Protein AF-A0AA47P4N6-F1 (afdb_monomer)

Structure (mmCIF, N/CA/C/O backbone):
data_AF-A0AA47P4N6-F1
#
_entry.id   AF-A0AA47P4N6-F1
#
loop_
_atom_site.group_PDB
_atom_site.id
_atom_site.type_symbol
_atom_site.label_atom_id
_atom_site.label_alt_id
_atom_site.label_comp_id
_atom_site.label_asym_id
_atom_site.label_entity_id
_atom_site.label_seq_id
_atom_site.pdbx_PDB_ins_code
_atom_site.Cartn_x
_atom_site.Cartn_y
_atom_site.Cartn_z
_atom_site.occupancy
_atom_site.B_iso_or_equiv
_atom_site.auth_seq_id
_atom_site.auth_comp_id
_atom_site.auth_asym_id
_atom_site.auth_atom_id
_atom_site.pdbx_PDB_model_num
ATOM 1 N N . MET A 1 1 ? -19.168 0.560 16.332 1.00 71.12 1 MET A N 1
ATOM 2 C CA . MET A 1 1 ? -19.822 -0.651 16.889 1.00 71.12 1 MET A CA 1
ATOM 3 C C . MET A 1 1 ? -20.553 -0.246 18.164 1.00 71.12 1 MET A C 1
ATOM 5 O O . MET A 1 1 ? -20.000 0.555 18.903 1.00 71.12 1 MET A O 1
ATOM 9 N N . LYS A 1 2 ? -21.772 -0.733 18.432 1.00 91.25 2 LYS A N 1
ATOM 10 C CA . LYS A 1 2 ? -22.467 -0.420 19.698 1.00 91.25 2 LYS A CA 1
ATOM 11 C C . LYS A 1 2 ? -21.769 -1.128 20.880 1.00 91.25 2 LYS A C 1
ATOM 13 O O . LYS A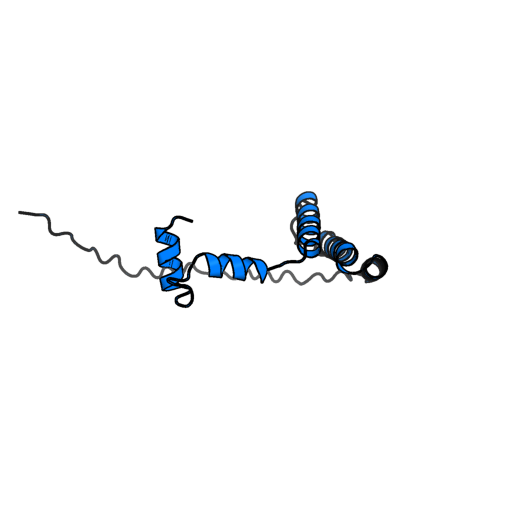 1 2 ? -21.322 -2.261 20.684 1.00 91.25 2 LYS A O 1
ATOM 18 N N . PRO A 1 3 ? -21.705 -0.539 22.091 1.00 86.06 3 PRO A N 1
ATOM 19 C CA . PRO A 1 3 ? -20.965 -1.108 23.229 1.00 86.06 3 PRO A CA 1
ATOM 20 C C . PRO A 1 3 ? -21.446 -2.513 23.623 1.00 86.06 3 PRO A C 1
ATOM 22 O O . PRO A 1 3 ? -20.632 -3.409 23.843 1.00 86.06 3 PRO A O 1
ATOM 25 N N . ALA A 1 4 ? -22.759 -2.758 23.587 1.00 89.81 4 ALA A N 1
ATOM 26 C CA . ALA A 1 4 ? -23.333 -4.084 23.833 1.00 89.81 4 ALA A CA 1
ATOM 27 C C . ALA A 1 4 ? -22.870 -5.139 22.806 1.00 89.81 4 ALA A C 1
ATOM 29 O O . ALA A 1 4 ? -22.618 -6.295 23.148 1.00 89.81 4 ALA A O 1
ATOM 30 N N . HIS A 1 5 ? -22.712 -4.743 21.538 1.00 92.44 5 HIS A N 1
ATOM 31 C CA . HIS A 1 5 ? -22.246 -5.645 20.482 1.00 92.44 5 HIS A CA 1
ATOM 32 C C . HIS A 1 5 ? -20.755 -5.957 20.636 1.00 92.44 5 HIS A C 1
ATOM 34 O O . HIS A 1 5 ? -20.356 -7.100 20.418 1.00 92.44 5 HIS A O 1
ATOM 40 N N . LEU A 1 6 ? -19.951 -4.970 21.047 1.00 89.31 6 LEU A N 1
ATOM 41 C CA . LEU A 1 6 ? -18.527 -5.162 21.316 1.00 89.31 6 LEU A CA 1
ATOM 42 C C . LEU A 1 6 ? -18.317 -6.137 22.478 1.00 89.31 6 LEU A C 1
ATOM 44 O O . LEU A 1 6 ? -17.586 -7.110 22.324 1.00 89.31 6 LEU A O 1
ATOM 48 N N . GLN A 1 7 ? -19.018 -5.949 23.600 1.00 89.75 7 GLN A N 1
ATOM 49 C CA . GLN A 1 7 ? -18.923 -6.872 24.735 1.00 89.75 7 GLN A CA 1
ATOM 50 C C . GLN A 1 7 ? -19.304 -8.306 24.353 1.00 89.75 7 GLN A C 1
ATOM 52 O O . GLN A 1 7 ? -18.591 -9.248 24.703 1.00 89.75 7 GLN A O 1
ATOM 57 N N . ARG A 1 8 ? -20.398 -8.492 23.600 1.00 94.19 8 ARG A N 1
ATOM 58 C CA . ARG A 1 8 ? -20.796 -9.821 23.114 1.00 94.19 8 ARG A CA 1
ATOM 59 C C . ARG A 1 8 ? -19.740 -10.426 22.189 1.00 94.19 8 ARG A C 1
ATOM 61 O O . ARG A 1 8 ? -19.449 -11.617 22.288 1.00 94.19 8 ARG A O 1
ATOM 68 N N . HIS A 1 9 ? -19.176 -9.628 21.287 1.00 93.12 9 HIS A N 1
ATOM 69 C CA . HIS A 1 9 ? -18.144 -10.076 20.358 1.00 93.12 9 HIS A CA 1
ATOM 70 C C . HIS A 1 9 ? -16.876 -10.520 21.093 1.00 93.12 9 HIS A C 1
ATOM 72 O O . HIS A 1 9 ? -16.396 -11.620 20.838 1.00 93.12 9 HIS A O 1
ATOM 78 N N . LEU A 1 10 ? -16.398 -9.735 22.063 1.00 92.31 10 LEU A N 1
ATOM 79 C CA . LEU A 1 10 ? -15.262 -10.125 22.899 1.00 92.31 10 LEU A CA 1
ATOM 80 C C . LEU A 1 10 ? -15.561 -11.438 23.632 1.00 92.31 10 LEU A C 1
ATOM 82 O O . LEU A 1 10 ? -14.797 -12.383 23.512 1.00 92.31 10 LEU A O 1
ATOM 86 N N . LYS A 1 11 ? -16.726 -11.573 24.277 1.00 92.12 11 LYS A N 1
ATOM 87 C CA . LYS A 1 11 ? -17.093 -12.813 24.989 1.00 92.12 11 LYS A CA 1
ATOM 88 C C . LYS A 1 11 ? -17.164 -14.053 24.089 1.00 92.12 11 LYS A C 1
ATOM 90 O O . LYS A 1 11 ? -16.813 -15.138 24.531 1.00 92.12 11 LYS A O 1
ATOM 95 N N . THR A 1 12 ? -17.631 -13.909 22.848 1.00 95.44 12 THR A N 1
ATOM 96 C CA . THR A 1 12 ? -17.912 -15.055 21.957 1.00 95.44 12 THR A CA 1
ATOM 97 C C . THR A 1 12 ? -16.789 -15.385 20.980 1.00 95.44 12 THR A C 1
ATOM 99 O O . THR A 1 12 ? -16.652 -16.541 20.588 1.00 95.44 12 THR A O 1
ATOM 102 N N . LYS A 1 13 ? -16.019 -14.389 20.535 1.00 92.81 13 LYS A N 1
ATOM 103 C CA . LYS A 1 13 ? -14.969 -14.544 19.515 1.00 92.81 13 LYS A CA 1
ATOM 104 C C . LYS A 1 13 ? -13.569 -14.353 20.076 1.00 92.81 13 LYS A C 1
ATOM 106 O O . LYS A 1 13 ? -12.638 -14.964 19.564 1.00 92.81 13 LYS A O 1
ATOM 111 N N . HIS A 1 14 ? -13.422 -13.551 21.129 1.00 90.56 14 HIS A N 1
ATOM 112 C CA . HIS A 1 14 ? -12.122 -13.236 21.707 1.00 90.56 14 HIS A CA 1
ATOM 113 C C . HIS A 1 14 ? -12.149 -13.204 23.244 1.00 90.56 14 HIS A C 1
ATOM 115 O O . HIS A 1 14 ? -11.932 -12.143 23.843 1.00 90.56 14 HIS A O 1
ATOM 121 N N . PRO A 1 15 ? -12.408 -14.351 23.902 1.00 90.50 15 PRO A N 1
ATOM 122 C CA . PRO A 1 15 ? -12.551 -14.410 25.359 1.00 90.50 15 PRO A CA 1
ATOM 123 C C . PRO A 1 15 ? -11.301 -13.886 26.083 1.00 90.50 15 PRO A C 1
ATOM 125 O O . PRO A 1 15 ? -11.404 -13.262 27.133 1.00 90.50 15 PRO A O 1
ATOM 128 N N . SER A 1 16 ? -10.127 -14.023 25.460 1.00 88.56 16 SER A N 1
ATOM 129 C CA . SER A 1 16 ? -8.835 -13.526 25.944 1.00 88.56 16 SER A CA 1
ATOM 130 C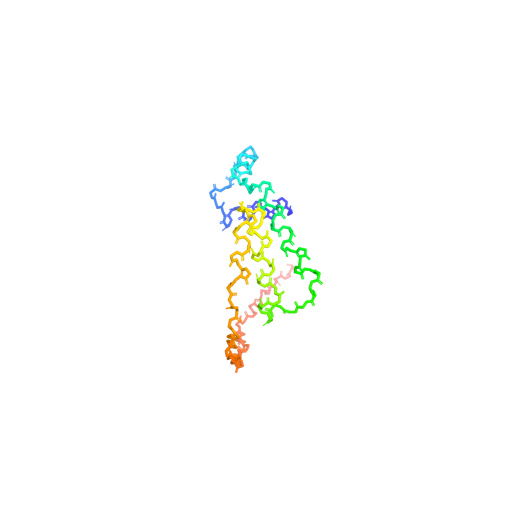 C . SER A 1 16 ? -8.717 -11.998 26.033 1.00 88.56 16 SER A C 1
ATOM 132 O O . SER A 1 16 ? -7.721 -11.512 26.565 1.00 88.56 16 SER A O 1
ATOM 134 N N . TYR A 1 17 ? -9.659 -11.223 25.485 1.00 86.69 17 TYR A N 1
ATOM 135 C CA . TYR A 1 17 ? -9.662 -9.751 25.537 1.00 86.69 17 TYR A CA 1
ATOM 136 C C . TYR A 1 17 ? -10.838 -9.176 26.344 1.00 86.69 17 TYR A C 1
ATOM 138 O O . TYR A 1 17 ? -11.013 -7.959 26.391 1.00 86.69 17 TYR A O 1
ATOM 146 N N . VAL A 1 18 ? -11.648 -10.026 26.982 1.00 88.69 18 VAL A N 1
ATOM 147 C CA . VAL A 1 18 ? -12.766 -9.586 27.826 1.00 88.69 18 VAL A CA 1
ATOM 148 C C . VAL A 1 18 ? -12.224 -8.920 29.092 1.00 88.69 18 VAL A C 1
ATOM 150 O O . VAL A 1 18 ? -11.373 -9.482 29.769 1.00 88.69 18 VAL A O 1
ATOM 153 N N . GLY A 1 19 ? -12.722 -7.722 29.410 1.00 85.44 19 GLY A N 1
ATOM 154 C CA . GLY A 1 19 ? -12.377 -7.013 30.648 1.00 85.44 19 GLY A CA 1
ATOM 155 C C . GLY A 1 19 ? -10.985 -6.376 30.670 1.00 85.44 19 GLY A C 1
ATOM 156 O O . GLY A 1 19 ? -10.545 -5.941 31.725 1.00 85.44 19 GLY A O 1
ATOM 157 N N . LYS A 1 20 ? -10.281 -6.311 29.533 1.00 88.31 20 LYS A N 1
ATOM 158 C CA . LYS A 1 20 ? -9.004 -5.594 29.459 1.00 88.31 20 LYS A CA 1
ATOM 159 C C . LYS A 1 20 ? -9.215 -4.084 29.455 1.00 88.31 20 LYS A C 1
ATOM 161 O O . LYS A 1 20 ? -10.106 -3.583 28.771 1.00 88.31 20 LYS A O 1
ATOM 166 N N . GLU A 1 21 ? -8.335 -3.386 30.165 1.00 89.19 21 GLU A N 1
ATOM 167 C CA . GLU A 1 21 ? -8.305 -1.926 30.221 1.00 89.19 21 GLU A CA 1
ATOM 168 C C . GLU A 1 21 ? -8.105 -1.302 28.827 1.00 89.19 21 GLU A C 1
ATOM 170 O O . GLU A 1 21 ? -7.376 -1.860 27.997 1.00 89.19 21 GLU A O 1
ATOM 175 N N . PRO A 1 22 ? -8.681 -0.117 28.550 1.00 83.62 22 PRO A N 1
ATOM 176 C CA . PRO A 1 22 ? -8.491 0.595 27.283 1.00 83.62 22 PRO A CA 1
ATOM 177 C C . PRO A 1 22 ? -7.009 0.857 26.968 1.00 83.62 22 PRO A C 1
ATOM 179 O O . PRO A 1 22 ? -6.613 0.861 25.801 1.00 83.62 22 PRO A O 1
ATOM 182 N N . GLU A 1 23 ? -6.176 0.997 27.999 1.00 86.06 23 GLU A N 1
ATOM 183 C CA . GLU A 1 23 ? -4.726 1.167 27.889 1.00 86.06 23 GLU A CA 1
ATOM 184 C C . GLU A 1 23 ? -4.041 -0.013 27.172 1.00 86.06 23 GLU A C 1
ATOM 186 O O . GLU A 1 23 ? -3.111 0.185 26.387 1.00 86.06 23 GLU A O 1
ATOM 191 N N . PHE A 1 24 ? -4.542 -1.243 27.365 1.00 87.19 24 PHE A N 1
ATOM 192 C CA . PHE A 1 24 ? -4.055 -2.433 26.660 1.00 87.19 24 PHE A CA 1
ATOM 193 C C . PHE A 1 24 ? -4.254 -2.300 25.149 1.00 87.19 24 PHE A C 1
ATOM 195 O O . PHE A 1 24 ? -3.358 -2.622 24.370 1.00 87.19 24 PHE A O 1
ATOM 202 N N . PHE A 1 25 ? -5.418 -1.800 24.729 1.00 85.25 25 PHE A N 1
ATOM 203 C CA . PHE A 1 25 ? -5.732 -1.623 23.314 1.00 85.25 25 PHE A CA 1
ATOM 204 C C . PHE A 1 25 ? -4.913 -0.491 22.702 1.00 85.25 25 PHE A C 1
ATOM 206 O O . PHE A 1 25 ? -4.380 -0.676 21.613 1.00 85.25 25 PHE A O 1
ATOM 213 N N . LYS A 1 26 ? -4.721 0.630 23.410 1.00 85.31 26 LYS A N 1
ATOM 214 C CA . LYS A 1 26 ? -3.827 1.711 22.956 1.00 85.31 26 LYS A CA 1
ATOM 215 C C . LYS A 1 26 ? -2.397 1.211 22.731 1.00 85.31 26 LYS A C 1
ATOM 217 O O . LYS A 1 26 ? -1.817 1.478 21.684 1.00 85.31 26 LYS A O 1
ATOM 222 N N . ARG A 1 27 ? -1.859 0.419 23.664 1.00 86.56 27 ARG A N 1
ATOM 223 C CA . ARG A 1 27 ? -0.529 -0.198 23.529 1.00 86.56 27 ARG A CA 1
ATOM 224 C C . ARG A 1 27 ? -0.469 -1.201 22.371 1.00 86.56 27 ARG A C 1
ATOM 226 O O . ARG A 1 27 ? 0.505 -1.254 21.631 1.00 86.56 27 ARG A O 1
ATOM 233 N N . LYS A 1 28 ? -1.537 -1.973 22.155 1.00 80.12 28 LYS A N 1
ATOM 234 C CA . LYS A 1 28 ? -1.612 -2.903 21.019 1.00 80.12 28 LYS A CA 1
ATOM 235 C C . LYS A 1 28 ? -1.707 -2.184 19.671 1.00 80.12 28 LYS A C 1
ATOM 237 O O . LYS A 1 28 ? -1.209 -2.692 18.668 1.00 80.12 28 LYS A O 1
ATOM 242 N N . LEU A 1 29 ? -2.323 -1.003 19.643 1.00 74.50 29 LEU A N 1
ATOM 243 C CA . LEU A 1 29 ? -2.347 -0.147 18.460 1.00 74.50 29 LEU A CA 1
ATOM 244 C C . LEU A 1 29 ? -0.944 0.370 18.120 1.00 74.50 29 LEU A C 1
ATOM 246 O O . LEU A 1 29 ? -0.591 0.360 16.946 1.00 74.50 29 LEU A O 1
ATOM 250 N N . SER A 1 30 ? -0.117 0.727 19.111 1.00 66.88 30 SER A N 1
ATOM 251 C CA . SER A 1 30 ? 1.285 1.09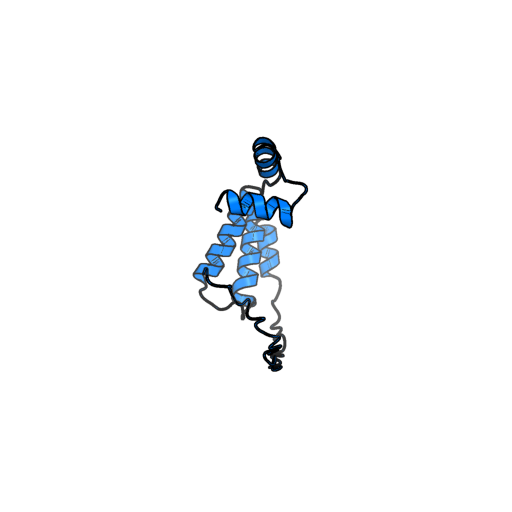8 18.853 1.00 66.88 30 SER A CA 1
ATOM 252 C C . SER A 1 30 ? 2.150 -0.073 18.374 1.00 66.88 30 SER A C 1
ATOM 254 O O . SER A 1 30 ? 3.041 0.132 17.553 1.00 66.88 30 SER A O 1
ATOM 256 N N . ASP A 1 31 ? 1.859 -1.306 18.802 1.00 66.50 31 ASP A N 1
ATOM 257 C CA . ASP A 1 31 ? 2.513 -2.502 18.241 1.00 66.50 31 ASP A CA 1
ATOM 258 C C . ASP A 1 31 ? 2.122 -2.734 16.771 1.00 66.50 31 ASP A C 1
ATOM 260 O O . ASP A 1 31 ? 2.868 -3.333 16.001 1.00 66.50 31 ASP A O 1
ATOM 264 N N . SER A 1 32 ? 0.933 -2.271 16.375 1.00 62.53 32 SER A N 1
ATOM 265 C CA . SER A 1 32 ? 0.377 -2.411 15.025 1.00 62.53 32 SER A CA 1
ATOM 266 C C . SER A 1 32 ? 0.818 -1.253 14.127 1.00 62.53 32 SER A C 1
ATOM 268 O O . SER A 1 32 ? 0.024 -0.692 13.370 1.00 62.53 32 SER A O 1
ATOM 270 N N . THR A 1 33 ? 2.084 -0.856 14.227 1.00 59.97 33 THR A N 1
ATOM 271 C CA . THR A 1 33 ? 2.665 0.193 13.390 1.00 59.97 33 THR A CA 1
ATOM 272 C C . THR A 1 33 ? 2.946 -0.373 12.004 1.00 59.97 33 THR A C 1
ATOM 274 O O . THR A 1 33 ? 4.062 -0.759 11.663 1.00 59.97 33 THR A O 1
ATOM 277 N N . ALA A 1 34 ? 1.915 -0.390 11.156 1.00 63.72 34 ALA A N 1
ATOM 278 C CA . ALA A 1 34 ? 2.170 -0.271 9.729 1.00 63.72 34 ALA A CA 1
ATOM 279 C C . ALA A 1 34 ? 3.030 0.986 9.556 1.00 63.72 34 ALA A C 1
ATOM 281 O O . ALA A 1 34 ? 2.631 2.075 9.977 1.00 63.72 34 ALA A O 1
ATOM 282 N N . SER A 1 35 ? 4.246 0.826 9.032 1.00 75.94 35 SER A N 1
ATOM 283 C CA . SER A 1 35 ? 5.140 1.960 8.816 1.00 75.94 35 SER A CA 1
ATOM 284 C C . SER A 1 35 ? 4.404 3.022 7.992 1.00 75.94 35 SER A C 1
ATOM 286 O O . SER A 1 35 ? 3.604 2.679 7.121 1.00 75.94 35 SER A O 1
ATOM 288 N N . ALA A 1 36 ? 4.646 4.311 8.251 1.00 80.62 36 ALA A N 1
ATOM 289 C CA . ALA A 1 36 ? 3.969 5.389 7.519 1.00 80.62 36 ALA A CA 1
ATOM 290 C C . ALA A 1 36 ? 4.080 5.196 5.993 1.00 80.62 36 ALA A C 1
ATOM 292 O O . ALA A 1 36 ? 3.101 5.350 5.266 1.00 80.62 36 ALA A O 1
ATOM 293 N N . LYS A 1 37 ? 5.244 4.711 5.541 1.00 82.19 37 LYS A N 1
ATOM 294 C CA . LYS A 1 37 ? 5.490 4.324 4.151 1.00 82.19 37 LYS A CA 1
ATOM 295 C C . LYS A 1 37 ? 4.578 3.182 3.683 1.00 82.19 37 LYS A C 1
ATOM 297 O O . LYS A 1 37 ? 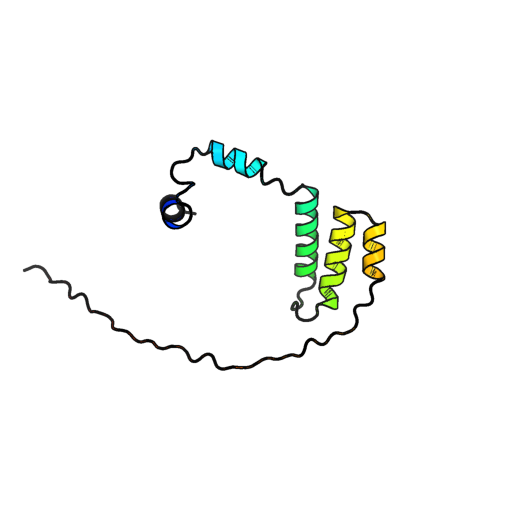4.087 3.228 2.564 1.00 82.19 37 LYS A O 1
ATOM 302 N N . SER A 1 38 ? 4.356 2.149 4.504 1.00 83.94 38 SER A N 1
ATOM 303 C CA . SER A 1 38 ? 3.481 1.011 4.169 1.00 83.94 38 SER A CA 1
ATOM 304 C C . SER A 1 38 ? 2.037 1.466 3.964 1.00 83.94 38 SER A C 1
ATOM 306 O O . SER A 1 38 ? 1.389 1.079 2.988 1.00 83.94 38 SER A O 1
ATOM 308 N N . LEU A 1 39 ? 1.560 2.366 4.829 1.00 86.50 39 LEU A N 1
ATOM 309 C CA . LEU A 1 39 ? 0.235 2.961 4.692 1.00 86.50 39 LEU A CA 1
ATOM 310 C C . LEU A 1 39 ? 0.123 3.758 3.384 1.00 86.50 39 LEU A C 1
ATOM 312 O O . LEU A 1 39 ? -0.811 3.543 2.610 1.00 86.50 39 LEU A O 1
ATOM 316 N N . GLU A 1 40 ? 1.099 4.621 3.110 1.00 87.06 40 GLU A N 1
ATOM 317 C CA . GLU A 1 40 ? 1.144 5.445 1.900 1.00 87.06 40 GLU A CA 1
ATOM 318 C C . GLU A 1 40 ? 1.186 4.591 0.624 1.00 87.06 40 GLU A C 1
ATOM 320 O O . GLU A 1 40 ? 0.428 4.829 -0.317 1.00 87.06 40 GLU A O 1
ATOM 325 N N . ALA A 1 41 ? 1.989 3.527 0.624 1.00 89.19 41 ALA A N 1
ATOM 326 C CA . ALA A 1 41 ? 2.085 2.595 -0.490 1.00 89.19 41 ALA A CA 1
ATOM 327 C C . ALA A 1 41 ? 0.764 1.835 -0.721 1.00 89.19 41 ALA A C 1
ATOM 329 O O . ALA A 1 41 ? 0.295 1.730 -1.856 1.00 89.19 41 ALA A O 1
ATOM 330 N N . SER A 1 42 ? 0.106 1.367 0.348 1.00 88.38 42 SER A N 1
ATOM 331 C CA . SER A 1 42 ? -1.205 0.705 0.251 1.00 88.38 42 SER A CA 1
ATOM 332 C C . SER A 1 42 ? -2.293 1.635 -0.302 1.00 88.38 42 SER A C 1
ATOM 334 O O . SER A 1 42 ? -3.141 1.219 -1.103 1.00 88.38 42 SER A O 1
ATOM 336 N N . TYR A 1 43 ? -2.236 2.917 0.068 1.00 92.00 43 TYR A N 1
ATOM 337 C CA . TYR A 1 43 ? -3.134 3.943 -0.441 1.00 92.00 43 TYR A CA 1
ATOM 338 C C . TYR A 1 43 ? -2.868 4.233 -1.922 1.00 92.00 43 TYR A C 1
ATOM 340 O O . TYR A 1 43 ? -3.811 4.262 -2.714 1.00 92.00 43 TYR A O 1
ATOM 348 N N . ALA A 1 44 ? -1.602 4.365 -2.323 1.00 90.44 44 ALA A N 1
ATOM 349 C CA . ALA A 1 44 ? -1.222 4.591 -3.716 1.00 90.44 44 ALA A CA 1
ATOM 350 C C . ALA A 1 44 ? -1.714 3.458 -4.637 1.00 90.44 44 ALA A C 1
ATOM 352 O O . ALA A 1 44 ? -2.317 3.725 -5.679 1.00 90.44 44 ALA A O 1
ATOM 353 N N . VAL A 1 45 ? -1.560 2.197 -4.219 1.00 89.75 45 VAL A N 1
ATOM 354 C CA . VAL A 1 45 ? -2.096 1.035 -4.952 1.00 89.75 45 VAL A CA 1
ATOM 355 C C . VAL A 1 45 ? -3.622 1.081 -5.037 1.00 89.75 45 VAL A C 1
ATOM 357 O O . VAL A 1 45 ? -4.194 0.891 -6.111 1.00 89.75 45 VAL A O 1
ATOM 360 N N . SER A 1 46 ? -4.296 1.386 -3.927 1.00 88.56 46 SER A N 1
ATOM 361 C CA . SER A 1 46 ? -5.760 1.498 -3.893 1.00 88.56 46 SER A CA 1
ATOM 362 C C . SER A 1 46 ? -6.272 2.601 -4.824 1.00 88.56 46 SER A C 1
ATOM 364 O O . SER A 1 46 ? -7.285 2.428 -5.505 1.00 88.56 46 SER A O 1
ATOM 366 N N . LEU A 1 47 ? -5.548 3.718 -4.913 1.00 90.38 47 LEU A N 1
ATOM 367 C CA . LEU A 1 47 ? -5.868 4.816 -5.818 1.00 90.38 47 LEU A CA 1
ATOM 368 C C . LEU A 1 47 ? -5.703 4.411 -7.289 1.00 90.38 47 LEU A C 1
ATOM 370 O O . LEU A 1 47 ? -6.550 4.761 -8.111 1.00 90.38 47 LEU A O 1
ATOM 374 N N . LEU A 1 48 ? -4.649 3.665 -7.631 1.00 87.88 48 LEU A N 1
ATOM 375 C CA . LEU A 1 48 ? -4.460 3.130 -8.985 1.00 87.88 48 LEU A CA 1
ATOM 376 C C . LEU A 1 48 ? -5.610 2.207 -9.389 1.00 87.88 48 LEU A C 1
ATOM 378 O O . LEU A 1 48 ? -6.174 2.347 -10.476 1.00 87.88 48 LEU A O 1
ATOM 382 N N . ILE A 1 49 ? -6.004 1.320 -8.480 1.00 84.38 49 ILE A N 1
ATOM 383 C CA . ILE A 1 49 ? -7.142 0.417 -8.652 1.00 84.38 49 ILE A CA 1
ATOM 384 C C . ILE A 1 49 ? -8.435 1.206 -8.896 1.00 84.38 49 ILE A C 1
ATOM 386 O O . ILE A 1 49 ? -9.161 0.939 -9.857 1.00 84.38 49 ILE A O 1
ATOM 390 N N . ALA A 1 50 ? -8.713 2.204 -8.054 1.00 86.81 50 ALA A N 1
ATOM 391 C CA . ALA A 1 50 ? -9.913 3.027 -8.163 1.00 86.81 50 ALA A CA 1
ATOM 392 C C . ALA A 1 50 ? -9.956 3.813 -9.485 1.00 86.81 50 ALA A C 1
ATOM 394 O O . ALA A 1 50 ? -11.013 3.923 -10.112 1.00 86.81 50 ALA A O 1
ATOM 395 N N . LYS A 1 51 ? -8.805 4.326 -9.938 1.00 86.81 51 LYS A N 1
ATOM 396 C CA . LYS A 1 51 ? -8.672 5.036 -11.218 1.00 86.81 51 LYS A CA 1
ATOM 397 C C . LYS A 1 51 ? -8.879 4.120 -12.418 1.00 86.81 51 LYS A C 1
ATOM 399 O O . LYS A 1 51 ? -9.477 4.552 -13.401 1.00 86.81 51 LYS A O 1
ATOM 404 N N . ALA A 1 52 ? -8.417 2.873 -12.342 1.00 82.62 52 ALA A N 1
ATOM 405 C CA . ALA A 1 52 ? -8.517 1.942 -13.455 1.00 82.62 52 ALA A CA 1
ATOM 406 C C . ALA A 1 52 ? -9.970 1.599 -13.810 1.00 82.62 52 ALA A C 1
ATOM 408 O O . ALA A 1 52 ? -10.232 1.328 -14.977 1.00 82.62 52 ALA A O 1
ATOM 409 N N . LYS A 1 53 ? -10.908 1.606 -12.840 1.00 80.12 53 LYS A N 1
ATOM 410 C CA . LYS A 1 53 ? -12.350 1.284 -13.012 1.00 80.12 53 LYS A CA 1
ATOM 411 C C . LYS A 1 53 ? -12.634 -0.022 -13.782 1.00 80.12 53 LYS A C 1
ATOM 413 O O . LYS A 1 53 ? -13.756 -0.261 -14.224 1.00 80.12 53 LYS A O 1
ATOM 418 N N . LYS A 1 54 ? -11.619 -0.865 -13.962 1.00 71.06 54 LYS A N 1
ATOM 419 C CA . LYS A 1 54 ? -11.650 -2.098 -14.743 1.00 71.06 54 LYS A CA 1
ATOM 420 C C . LYS A 1 54 ? -11.809 -3.284 -13.796 1.00 71.06 54 LYS A C 1
ATOM 422 O O . LYS A 1 54 ? -11.271 -3.256 -12.688 1.00 71.06 54 LYS A O 1
ATOM 427 N N . PRO A 1 55 ? -12.499 -4.351 -14.221 1.00 68.00 55 PRO A N 1
ATOM 428 C CA . PRO A 1 55 ? -12.498 -5.589 -13.465 1.00 68.00 55 PRO A CA 1
ATOM 429 C C . PRO A 1 55 ? -11.075 -6.164 -13.428 1.00 68.00 55 PRO A C 1
ATOM 431 O O . PRO A 1 55 ? -10.399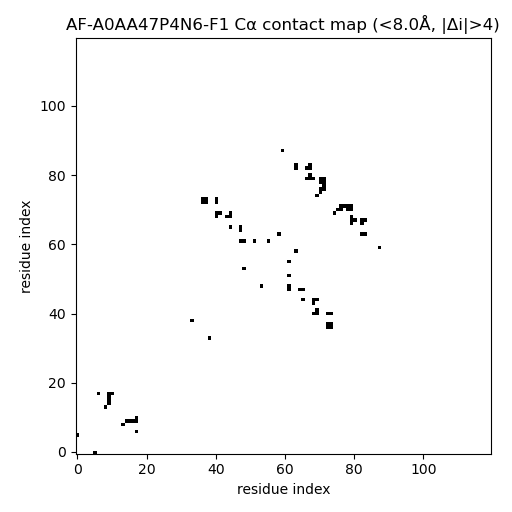 -6.237 -14.457 1.00 68.00 55 PRO A O 1
ATOM 434 N N . PHE A 1 56 ? -10.652 -6.641 -12.255 1.00 63.97 56 PHE A N 1
ATOM 435 C CA . PHE A 1 56 ? -9.350 -7.283 -12.001 1.00 63.97 56 PHE A CA 1
ATOM 436 C C . PHE A 1 56 ? -9.098 -8.574 -12.807 1.00 63.97 56 PHE A C 1
ATOM 438 O O . PHE A 1 56 ? -8.129 -9.287 -12.576 1.00 63.97 56 PHE A O 1
ATOM 445 N N . THR A 1 57 ? -9.970 -8.900 -13.758 1.00 64.19 57 THR A N 1
ATOM 446 C CA . THR A 1 57 ? -9.844 -10.025 -14.686 1.00 64.19 57 THR A CA 1
ATOM 447 C C . THR A 1 57 ? -8.662 -9.899 -15.642 1.00 64.19 57 THR A C 1
ATOM 449 O O . THR A 1 57 ? -8.187 -10.921 -16.125 1.00 64.19 57 THR A O 1
ATOM 452 N N . LYS A 1 58 ? -8.175 -8.683 -15.922 1.00 61.56 58 LYS A N 1
ATOM 453 C CA . LYS A 1 58 ? -6.908 -8.483 -16.638 1.00 61.56 58 LYS A CA 1
ATOM 454 C C . LYS A 1 58 ? -5.822 -8.158 -15.619 1.00 61.56 58 LYS A C 1
ATOM 456 O O . LYS A 1 58 ? -5.654 -7.002 -15.243 1.00 61.56 58 LYS A O 1
ATOM 461 N N . GLY A 1 59 ? -5.134 -9.195 -15.142 1.00 61.47 59 GLY A N 1
ATOM 462 C CA . GLY A 1 59 ? -4.066 -9.058 -14.148 1.00 61.47 59 GLY A CA 1
ATOM 463 C C . GLY A 1 59 ? -2.920 -8.165 -14.629 1.00 61.47 59 GLY A C 1
ATOM 464 O O . GLY A 1 59 ? -2.366 -7.424 -13.833 1.00 61.47 59 GLY A O 1
ATOM 465 N N . GLU A 1 60 ? -2.623 -8.158 -15.928 1.00 63.84 60 GLU A N 1
ATOM 466 C CA . GLU A 1 60 ? -1.532 -7.370 -16.523 1.00 63.84 60 GLU A CA 1
ATOM 467 C C . GLU A 1 60 ? -1.695 -5.857 -16.296 1.00 63.84 60 GLU A C 1
ATOM 469 O O . GLU A 1 60 ? -0.767 -5.198 -15.832 1.00 63.84 60 GLU A O 1
ATOM 474 N N . ASP A 1 61 ? -2.901 -5.325 -16.528 1.00 71.31 61 ASP A N 1
ATOM 475 C CA . ASP A 1 61 ? -3.202 -3.885 -16.465 1.00 71.31 61 ASP A CA 1
ATOM 476 C C . ASP A 1 61 ? -3.074 -3.291 -15.052 1.00 71.31 61 ASP A C 1
ATOM 478 O O . ASP A 1 61 ? -2.962 -2.076 -14.904 1.00 71.31 61 ASP A O 1
ATOM 482 N N . LEU A 1 62 ? -3.170 -4.120 -14.008 1.00 79.44 62 LEU A N 1
ATOM 483 C CA . LEU A 1 62 ? -3.318 -3.668 -12.620 1.00 79.44 62 LEU A CA 1
ATOM 484 C C . LEU A 1 62 ? -2.246 -4.226 -11.684 1.00 79.44 62 LEU A C 1
ATOM 486 O O . LEU A 1 62 ? -1.795 -3.510 -10.792 1.00 79.44 62 LEU A O 1
ATOM 490 N N . LEU A 1 63 ? -1.810 -5.472 -11.883 1.00 82.69 63 LEU A N 1
ATOM 491 C CA . LEU A 1 63 ? -0.827 -6.127 -11.020 1.00 82.69 63 LEU A CA 1
ATOM 492 C C . LEU A 1 63 ? 0.569 -5.533 -11.216 1.00 82.69 63 LEU A C 1
ATOM 494 O O . LEU A 1 63 ? 1.251 -5.247 -10.235 1.00 82.69 63 LEU A O 1
ATOM 498 N N . LEU A 1 64 ? 0.969 -5.307 -12.470 1.00 84.81 64 LEU A N 1
ATOM 499 C CA . LEU A 1 64 ? 2.272 -4.735 -12.791 1.00 84.81 64 LEU A CA 1
ATOM 500 C C . LEU A 1 64 ? 2.435 -3.302 -12.257 1.00 84.81 64 LEU A C 1
ATOM 502 O O . LEU A 1 64 ? 3.385 -3.068 -11.510 1.00 84.81 64 LEU A O 1
ATOM 506 N N . PRO A 1 65 ? 1.525 -2.345 -12.544 1.00 87.31 65 PRO A N 1
ATOM 507 C CA . PRO A 1 65 ? 1.668 -0.990 -12.014 1.00 87.31 65 PRO A CA 1
ATOM 508 C C . PRO A 1 65 ? 1.556 -0.939 -10.486 1.00 87.31 65 PRO A C 1
ATOM 510 O O . PRO A 1 65 ? 2.251 -0.143 -9.859 1.00 87.31 65 PRO A O 1
ATOM 513 N N . ALA A 1 66 ? 0.745 -1.803 -9.864 1.00 88.00 66 ALA A N 1
ATOM 514 C CA . ALA A 1 66 ? 0.696 -1.897 -8.406 1.00 88.00 66 ALA A CA 1
ATOM 515 C C . ALA A 1 66 ? 2.032 -2.382 -7.816 1.00 88.00 66 ALA A C 1
ATOM 517 O O . ALA A 1 66 ? 2.518 -1.798 -6.849 1.00 88.00 66 ALA A O 1
ATOM 518 N N . ALA A 1 67 ? 2.646 -3.411 -8.409 1.00 87.88 67 ALA A N 1
ATOM 519 C CA . ALA A 1 67 ? 3.933 -3.940 -7.960 1.00 87.88 67 ALA A CA 1
ATOM 520 C C . ALA A 1 67 ? 5.065 -2.912 -8.107 1.00 87.88 67 ALA A C 1
ATOM 522 O O . ALA A 1 67 ? 5.871 -2.760 -7.190 1.00 87.88 67 ALA A O 1
ATOM 523 N N . VAL A 1 68 ? 5.087 -2.166 -9.216 1.00 89.38 68 VAL A N 1
ATOM 524 C CA . VAL A 1 68 ? 6.065 -1.092 -9.452 1.00 89.38 68 VAL A CA 1
ATOM 525 C C . VAL A 1 68 ? 5.937 -0.003 -8.385 1.00 89.38 68 VAL A C 1
ATOM 527 O O . VAL A 1 68 ? 6.927 0.317 -7.736 1.00 89.38 68 VAL A O 1
ATOM 530 N N . VAL A 1 69 ? 4.727 0.503 -8.121 1.00 89.56 69 VAL A N 1
ATOM 531 C CA . VAL A 1 69 ? 4.518 1.556 -7.108 1.00 89.56 69 VAL A CA 1
ATOM 532 C C . VAL A 1 69 ? 4.880 1.089 -5.698 1.00 89.56 69 VAL A C 1
ATOM 534 O O . VAL A 1 69 ? 5.480 1.842 -4.933 1.00 89.56 69 VAL A O 1
ATOM 537 N N . LEU A 1 70 ? 4.579 -0.163 -5.344 1.00 89.94 70 LEU A N 1
ATOM 538 C CA . LEU A 1 70 ? 5.015 -0.720 -4.062 1.00 89.94 70 LEU A CA 1
ATOM 539 C C . LEU A 1 70 ? 6.541 -0.798 -3.968 1.00 89.94 70 LEU A C 1
ATOM 541 O O . LEU A 1 70 ? 7.103 -0.439 -2.934 1.00 89.94 70 LEU A O 1
ATOM 545 N N . ALA A 1 71 ? 7.207 -1.245 -5.033 1.00 89.81 71 ALA A N 1
ATOM 546 C CA . ALA A 1 71 ? 8.659 -1.359 -5.074 1.00 89.81 71 ALA A CA 1
ATOM 547 C C . ALA A 1 71 ? 9.357 0.005 -4.977 1.00 89.81 71 ALA A C 1
ATOM 549 O O . ALA A 1 71 ? 10.352 0.116 -4.265 1.00 89.81 71 ALA A O 1
ATOM 550 N N . GLU A 1 72 ? 8.819 1.041 -5.627 1.00 89.88 72 GLU A N 1
ATOM 551 C CA . GLU A 1 72 ? 9.340 2.412 -5.534 1.00 89.88 72 GLU A CA 1
ATOM 552 C C . GLU A 1 72 ? 9.213 2.988 -4.119 1.00 89.88 72 GLU A C 1
ATOM 554 O O . GLU A 1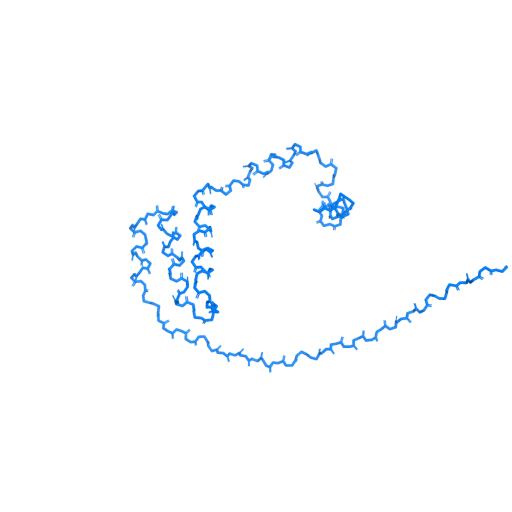 72 ? 10.139 3.635 -3.637 1.00 89.88 72 GLU A O 1
ATOM 559 N N . MET A 1 73 ? 8.082 2.745 -3.448 1.00 86.81 73 MET A N 1
ATOM 560 C CA . MET A 1 73 ? 7.787 3.319 -2.128 1.00 86.81 73 MET A CA 1
ATOM 561 C C . MET A 1 73 ? 8.461 2.569 -0.970 1.00 86.81 73 MET A C 1
ATOM 563 O O . MET A 1 73 ? 8.814 3.178 0.043 1.00 86.81 73 MET A O 1
ATOM 567 N N . MET A 1 74 ? 8.588 1.242 -1.081 1.00 88.31 74 MET A N 1
ATOM 568 C CA . MET A 1 74 ? 9.113 0.379 -0.012 1.00 88.31 74 MET A CA 1
ATOM 569 C C . MET A 1 74 ? 10.605 0.098 -0.129 1.00 88.31 74 MET A C 1
ATOM 571 O O . MET A 1 74 ? 11.270 -0.031 0.897 1.00 88.31 74 MET A O 1
ATOM 575 N N . LEU A 1 75 ? 11.095 -0.081 -1.355 1.00 85.69 75 LEU A N 1
ATOM 576 C CA . LEU A 1 75 ? 12.467 -0.493 -1.617 1.00 85.69 75 LEU A CA 1
ATOM 577 C C . LEU A 1 75 ? 13.234 0.703 -2.165 1.00 85.69 75 LEU A C 1
ATOM 579 O O . LEU A 1 75 ? 13.713 1.511 -1.384 1.00 85.69 75 LEU A O 1
ATOM 583 N N . ASP A 1 76 ? 13.307 0.812 -3.491 1.00 86.31 76 ASP A N 1
ATOM 584 C CA . ASP A 1 76 ? 14.055 1.820 -4.231 1.00 86.31 76 ASP A CA 1
ATOM 585 C C . ASP A 1 76 ? 13.628 1.808 -5.706 1.00 86.31 76 ASP A C 1
ATOM 587 O O . ASP A 1 76 ? 13.143 0.802 -6.237 1.00 86.31 76 ASP A O 1
ATOM 591 N N . LYS A 1 77 ? 13.935 2.890 -6.428 1.00 86.50 77 LYS A N 1
ATOM 592 C CA . LYS A 1 77 ? 13.687 3.006 -7.879 1.00 86.50 77 LYS A CA 1
ATOM 593 C C . LYS A 1 77 ? 14.367 1.894 -8.691 1.00 86.50 77 LYS A C 1
ATOM 595 O O . LYS A 1 77 ? 13.794 1.376 -9.640 1.00 86.50 77 LYS A O 1
ATOM 600 N N . ASN A 1 78 ? 15.555 1.454 -8.271 1.00 85.06 78 ASN A N 1
ATOM 601 C CA . ASN A 1 78 ? 16.276 0.357 -8.925 1.00 85.06 78 ASN A CA 1
ATOM 602 C C . ASN A 1 78 ? 15.534 -0.984 -8.832 1.00 85.06 78 ASN A C 1
ATOM 604 O O . ASN A 1 78 ? 15.661 -1.822 -9.723 1.00 85.06 78 ASN A O 1
ATOM 608 N N . ALA A 1 79 ? 14.779 -1.214 -7.754 1.00 83.25 79 ALA A N 1
ATOM 609 C CA . ALA A 1 79 ? 13.957 -2.411 -7.625 1.00 83.25 79 ALA A CA 1
ATOM 610 C C . ALA A 1 79 ? 12.734 -2.329 -8.547 1.00 83.25 79 ALA A C 1
ATOM 612 O O . ALA A 1 79 ? 12.389 -3.317 -9.190 1.00 83.25 79 ALA A O 1
ATOM 613 N N . ALA A 1 80 ? 12.133 -1.145 -8.669 1.00 87.19 80 ALA A N 1
ATOM 614 C CA . ALA A 1 80 ? 10.988 -0.891 -9.535 1.00 87.19 80 ALA A CA 1
ATOM 615 C C . ALA A 1 80 ? 11.271 -1.162 -11.020 1.00 87.19 80 ALA A C 1
ATOM 617 O O . ALA A 1 80 ? 10.460 -1.794 -11.696 1.00 87.19 80 ALA A O 1
ATOM 618 N N . GLU A 1 81 ? 12.445 -0.762 -11.516 1.00 85.94 81 GLU A N 1
ATOM 619 C CA . GLU A 1 81 ? 12.851 -1.034 -12.903 1.00 85.94 81 GLU A CA 1
ATOM 620 C C . GLU A 1 81 ? 12.958 -2.539 -13.191 1.00 85.94 81 GLU A C 1
ATOM 622 O O . GLU A 1 81 ? 12.556 -2.996 -14.259 1.00 85.94 81 GLU A O 1
ATOM 627 N N . LYS A 1 82 ? 13.391 -3.347 -12.212 1.00 85.00 82 LYS A N 1
ATOM 628 C CA . LYS A 1 82 ? 13.447 -4.812 -12.364 1.00 85.00 82 LYS A CA 1
ATOM 629 C C . LYS A 1 82 ? 12.062 -5.429 -12.558 1.00 85.00 82 LYS A C 1
ATOM 631 O O . LYS A 1 82 ? 11.944 -6.402 -13.296 1.00 85.00 82 LYS A O 1
ATOM 636 N N . PHE A 1 83 ? 11.020 -4.866 -11.939 1.00 83.25 83 PHE A N 1
ATOM 637 C CA . PHE A 1 83 ? 9.645 -5.335 -12.135 1.00 83.25 83 PHE A CA 1
ATOM 638 C C . PHE A 1 83 ? 9.131 -5.054 -13.550 1.00 83.25 83 PHE A C 1
ATOM 640 O O . PHE A 1 83 ? 8.356 -5.852 -14.067 1.00 83.25 83 PHE A O 1
ATOM 647 N N . LYS A 1 84 ? 9.594 -3.981 -14.208 1.00 80.88 84 LYS A N 1
ATOM 648 C CA . LYS A 1 84 ? 9.232 -3.668 -15.603 1.00 80.88 84 LYS A CA 1
ATOM 649 C C . LYS A 1 84 ? 9.883 -4.623 -16.606 1.00 80.88 84 LYS A C 1
ATOM 651 O O . LYS A 1 84 ? 9.320 -4.866 -17.668 1.00 80.88 84 LYS A O 1
ATOM 656 N N . THR A 1 85 ? 11.047 -5.175 -16.265 1.00 82.56 85 THR A N 1
ATOM 657 C CA . THR A 1 85 ? 11.791 -6.113 -17.118 1.00 82.56 85 THR A CA 1
ATOM 658 C C . THR A 1 85 ? 11.169 -7.508 -17.164 1.00 82.56 85 THR A C 1
ATOM 660 O O . THR A 1 85 ? 11.469 -8.266 -18.081 1.00 82.56 85 THR A O 1
ATOM 663 N N . VAL A 1 86 ? 10.315 -7.878 -16.200 1.00 76.62 86 VAL A N 1
ATOM 664 C CA . VAL A 1 86 ? 9.669 -9.198 -16.181 1.00 76.62 86 VAL A CA 1
ATOM 665 C C . VAL A 1 86 ? 8.583 -9.244 -17.264 1.00 76.62 86 VAL A C 1
ATOM 667 O O . VAL A 1 86 ? 7.566 -8.561 -17.123 1.00 76.62 86 VAL A O 1
ATOM 670 N N . PRO A 1 87 ? 8.741 -10.049 -18.335 1.00 68.75 87 PRO A N 1
ATOM 671 C CA . PRO A 1 87 ? 7.693 -10.185 -19.330 1.00 68.75 87 PRO A CA 1
ATOM 672 C C . PRO A 1 87 ? 6.514 -10.931 -18.703 1.00 68.75 87 PRO A C 1
ATOM 674 O O . PRO A 1 87 ? 6.630 -12.093 -18.308 1.00 68.75 87 PRO A O 1
ATOM 677 N N . LEU A 1 88 ? 5.358 -10.273 -18.622 1.00 65.00 88 LEU A N 1
ATOM 678 C CA . LEU A 1 88 ? 4.108 -10.943 -18.286 1.00 65.00 88 LEU A CA 1
ATOM 679 C C . LEU A 1 88 ? 3.674 -11.759 -19.504 1.00 65.00 88 LEU A C 1
ATOM 681 O O . LEU A 1 88 ? 2.994 -11.271 -20.403 1.00 65.00 88 LEU A O 1
ATOM 685 N N . SER A 1 89 ? 4.137 -13.006 -19.573 1.00 54.81 89 SER A N 1
ATOM 686 C CA . SER A 1 89 ? 3.632 -13.971 -20.543 1.00 54.81 89 SER A CA 1
ATOM 687 C C . SER A 1 89 ? 2.127 -14.113 -20.331 1.00 54.81 89 SER A C 1
ATOM 689 O O . SER A 1 89 ? 1.695 -14.334 -19.200 1.00 54.81 89 SER A O 1
ATOM 691 N N . ASN A 1 90 ? 1.354 -13.990 -21.408 1.00 52.50 90 ASN A N 1
ATOM 692 C CA . ASN A 1 90 ? -0.104 -14.046 -21.426 1.00 52.50 90 ASN A CA 1
ATOM 69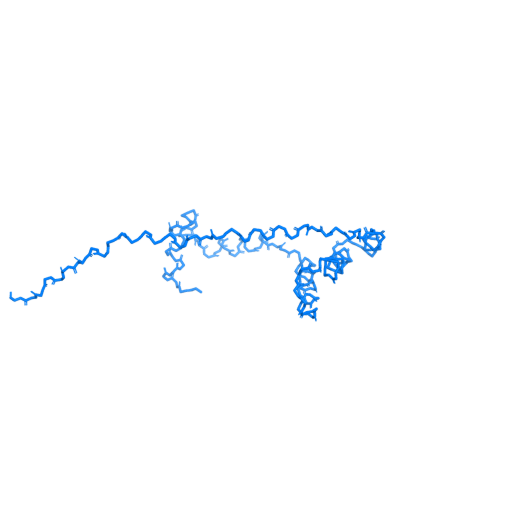3 C C . ASN A 1 90 ? -0.599 -15.429 -20.962 1.00 52.50 90 ASN A C 1
ATOM 695 O O . ASN A 1 90 ? -0.951 -16.292 -21.770 1.00 52.50 90 ASN A O 1
ATOM 699 N N . VAL A 1 91 ? -0.598 -15.680 -19.653 1.00 48.91 91 VAL A N 1
ATOM 700 C CA . VAL A 1 91 ? -1.209 -16.872 -19.078 1.00 48.91 91 VAL A CA 1
ATOM 701 C C . VAL A 1 91 ? -2.701 -16.585 -19.025 1.00 48.91 91 VAL A C 1
ATOM 703 O O . VAL A 1 91 ? -3.231 -16.076 -18.036 1.00 48.91 91 VAL A O 1
ATOM 706 N N . ARG A 1 92 ? -3.400 -16.935 -20.112 1.00 41.78 92 ARG A N 1
ATOM 707 C CA . ARG A 1 92 ? -4.829 -17.244 -20.047 1.00 41.78 92 ARG A CA 1
ATOM 708 C C . ARG A 1 92 ? -4.976 -18.405 -19.070 1.00 41.78 92 ARG A C 1
ATOM 710 O O . ARG A 1 92 ? -4.967 -19.564 -19.476 1.00 41.78 92 ARG A O 1
ATOM 717 N N . LEU A 1 93 ? -5.081 -18.108 -17.776 1.00 43.72 93 LEU A N 1
ATOM 718 C CA . LEU A 1 93 ? -5.614 -19.069 -16.829 1.00 43.72 93 LEU A CA 1
ATOM 719 C C . LEU A 1 93 ? -6.988 -19.435 -17.374 1.00 43.72 93 LEU A C 1
ATOM 721 O O . LEU A 1 93 ? -7.872 -18.581 -17.486 1.00 43.72 93 LEU A O 1
ATOM 725 N N . LEU A 1 94 ? -7.085 -20.683 -17.827 1.00 38.16 94 LEU A N 1
ATOM 726 C CA . LEU A 1 94 ? -8.295 -21.342 -18.271 1.00 38.16 94 LEU A CA 1
ATOM 727 C C . LEU A 1 94 ? -9.469 -20.801 -17.450 1.00 38.16 94 LEU A C 1
ATOM 729 O O . LEU A 1 94 ? -9.497 -20.934 -16.226 1.00 38.16 94 LEU A O 1
ATOM 733 N N . GLN A 1 95 ? -10.447 -20.194 -18.119 1.00 46.88 95 GLN A N 1
ATOM 734 C CA . GLN A 1 95 ? -11.766 -20.011 -17.537 1.00 46.88 95 GLN A CA 1
ATOM 735 C C . GLN A 1 95 ? -12.388 -21.401 -17.365 1.00 46.88 95 GLN A C 1
ATOM 737 O O . GLN A 1 95 ? -13.310 -21.769 -18.085 1.00 46.88 95 GLN A O 1
ATOM 742 N N . SER A 1 96 ? -11.946 -22.177 -16.377 1.00 35.97 96 SER A N 1
ATOM 743 C CA . SER A 1 96 ? -12.800 -23.196 -15.783 1.00 35.97 96 SER A CA 1
ATOM 744 C C . SER A 1 96 ? -13.789 -22.481 -14.867 1.00 35.97 96 SER A C 1
ATOM 746 O O . SER A 1 96 ? -13.776 -22.620 -13.644 1.00 35.97 96 SER A O 1
ATOM 748 N N . ARG A 1 97 ? -14.689 -21.710 -15.487 1.00 44.22 97 ARG A N 1
ATOM 749 C CA . ARG A 1 97 ? -16.051 -21.609 -14.984 1.00 44.22 97 ARG A CA 1
ATOM 750 C C . ARG A 1 97 ? -16.689 -22.983 -15.184 1.00 44.22 97 ARG A C 1
ATOM 752 O O . ARG A 1 97 ? -17.383 -23.210 -16.163 1.00 44.22 97 ARG A O 1
ATOM 759 N N . GLN A 1 98 ? -16.479 -23.892 -14.239 1.00 43.06 98 GLN A N 1
ATOM 760 C CA . GLN A 1 98 ? -17.623 -24.669 -13.776 1.00 43.06 98 GLN A CA 1
ATOM 761 C C . GLN A 1 98 ? -18.389 -23.649 -12.906 1.00 43.06 98 GLN A C 1
ATOM 763 O O . GLN A 1 98 ? -17.923 -23.286 -11.836 1.00 43.06 98 GLN A O 1
ATOM 768 N N . ASN A 1 99 ? -19.474 -22.988 -13.322 1.00 48.75 99 ASN A N 1
ATOM 769 C CA . ASN A 1 99 ? -20.707 -23.552 -13.869 1.00 48.75 99 ASN A CA 1
ATOM 770 C C . ASN A 1 99 ? -20.976 -24.975 -13.361 1.00 48.75 99 ASN A C 1
ATOM 772 O O . ASN A 1 99 ? -21.358 -25.866 -14.101 1.00 48.75 99 ASN A O 1
ATOM 776 N N . GLY A 1 100 ? -20.765 -25.160 -12.058 1.00 38.78 100 GLY A N 1
ATOM 777 C CA . GLY A 1 100 ? -21.336 -26.232 -11.265 1.00 38.78 100 GLY A CA 1
ATOM 778 C C . GLY A 1 100 ? -22.403 -25.616 -10.377 1.00 38.78 100 GLY A C 1
ATOM 779 O O . GLY A 1 100 ? -22.101 -25.051 -9.328 1.00 38.78 100 GLY A O 1
ATOM 780 N N . ASN A 1 101 ? -23.634 -25.654 -10.874 1.00 44.94 101 ASN A N 1
ATOM 781 C CA . ASN A 1 101 ? -24.880 -25.679 -10.123 1.00 44.94 101 ASN A CA 1
ATOM 782 C C . ASN A 1 101 ? -24.644 -25.933 -8.615 1.00 44.94 101 ASN A C 1
ATOM 784 O O . ASN A 1 101 ? -24.380 -27.064 -8.212 1.00 44.94 101 ASN A O 1
ATOM 788 N N . ARG A 1 102 ? -24.709 -24.899 -7.764 1.00 39.97 102 ARG A N 1
ATOM 789 C CA . ARG A 1 102 ? -24.947 -25.135 -6.336 1.00 39.97 102 ARG A CA 1
ATOM 790 C C . ARG A 1 102 ? -26.458 -25.270 -6.198 1.00 39.97 102 ARG A C 1
ATOM 792 O O . ARG A 1 102 ? -27.123 -24.237 -6.269 1.00 39.97 102 ARG A O 1
ATOM 799 N N . PRO A 1 103 ? -27.027 -26.478 -6.025 1.00 40.50 103 PRO A N 1
ATOM 800 C CA . PRO A 1 103 ? -28.413 -26.556 -5.618 1.00 40.50 103 PRO A CA 1
ATOM 801 C C . PRO A 1 103 ? -28.515 -25.814 -4.289 1.00 40.50 103 PRO A C 1
ATOM 803 O O . PRO A 1 103 ? -27.757 -26.079 -3.349 1.00 40.50 103 PRO A O 1
ATOM 806 N N . CYS A 1 104 ? -29.427 -24.846 -4.236 1.00 40.75 104 CYS A N 1
ATOM 807 C CA . CYS A 1 104 ? -29.953 -24.336 -2.986 1.00 40.75 104 CYS A CA 1
ATOM 808 C C . CYS A 1 104 ? -30.273 -25.552 -2.121 1.00 40.75 104 CYS A C 1
ATOM 810 O O . CYS A 1 104 ? -31.200 -26.302 -2.422 1.00 40.75 104 CYS A O 1
ATOM 812 N N . ARG A 1 105 ? -29.478 -25.793 -1.076 1.00 37.62 105 ARG A N 1
ATOM 813 C CA . ARG A 1 105 ? -29.806 -26.813 -0.090 1.00 37.62 105 ARG A CA 1
ATOM 814 C C . ARG A 1 105 ? -30.949 -26.233 0.732 1.00 37.62 105 ARG A C 1
ATOM 816 O O . ARG A 1 105 ? -30.740 -25.631 1.779 1.00 37.62 105 ARG A O 1
ATOM 823 N N . SER A 1 106 ? -32.159 -26.372 0.205 1.00 53.66 106 SER A N 1
ATOM 824 C CA . SER A 1 106 ? -33.407 -26.297 0.945 1.00 53.66 106 SER A CA 1
ATOM 825 C C . SER A 1 106 ? -33.441 -27.463 1.934 1.00 53.66 106 SER A C 1
ATOM 827 O O . SER A 1 106 ? -34.215 -28.404 1.803 1.00 53.66 106 SER A O 1
ATOM 829 N N . SER A 1 107 ? -32.617 -27.409 2.981 1.00 40.69 107 SER A N 1
ATOM 830 C CA . SER A 1 107 ? -32.964 -28.107 4.215 1.00 40.69 107 SER A CA 1
ATOM 831 C C . SER A 1 107 ? -33.976 -27.235 4.945 1.00 40.69 107 SER A C 1
ATOM 833 O O . SER A 1 107 ? -33.662 -26.494 5.874 1.00 40.69 107 SER A O 1
ATOM 835 N N . CYS A 1 108 ? -35.205 -27.309 4.441 1.00 47.38 108 CYS A N 1
ATOM 836 C CA . CYS A 1 108 ? -36.403 -27.048 5.203 1.00 47.38 108 CYS A CA 1
ATOM 837 C C . CYS A 1 108 ? -36.368 -27.996 6.412 1.00 47.38 108 CYS A C 1
ATOM 839 O O . CYS A 1 108 ? -36.629 -29.190 6.292 1.00 47.38 108 CYS A O 1
ATOM 841 N N . SER A 1 109 ? -35.980 -27.485 7.576 1.00 45.00 109 SER A N 1
ATOM 842 C CA . SER A 1 109 ? -36.149 -28.178 8.850 1.00 45.00 109 SER A CA 1
ATOM 843 C C . SER A 1 109 ? -36.905 -27.255 9.791 1.00 45.00 109 SER A C 1
ATOM 845 O O . SER A 1 109 ? -36.316 -26.482 10.539 1.00 45.00 109 SER A O 1
ATOM 847 N N . LYS A 1 110 ? -38.232 -27.357 9.670 1.00 49.28 110 LYS A N 1
ATOM 848 C CA . LYS A 1 110 ? -39.253 -27.106 10.691 1.00 49.28 110 LYS A CA 1
ATOM 849 C C . LYS A 1 110 ? -39.077 -25.836 11.523 1.00 49.28 110 LYS A C 1
ATOM 851 O O . LYS A 1 110 ? -38.436 -25.821 12.569 1.00 49.28 110 LYS A O 1
ATOM 856 N N . THR A 1 111 ? -39.849 -24.829 11.128 1.00 45.41 111 THR A N 1
ATOM 857 C CA . THR A 1 111 ? -40.551 -23.924 12.038 1.00 45.41 111 THR A CA 1
ATOM 858 C C . THR A 1 111 ? -41.210 -24.755 13.143 1.00 45.41 111 THR A C 1
ATOM 860 O O . THR A 1 111 ? -42.291 -25.311 12.962 1.00 45.41 111 THR A O 1
ATOM 863 N N . ARG A 1 112 ? -40.547 -24.905 14.293 1.00 43.34 112 ARG A N 1
ATOM 864 C CA . ARG A 1 112 ? -41.227 -25.323 15.516 1.00 43.34 112 ARG A CA 1
ATOM 865 C C . ARG A 1 112 ? -41.963 -24.085 15.999 1.00 43.34 112 ARG A C 1
ATOM 867 O O . ARG A 1 112 ? -41.358 -23.173 16.554 1.00 43.34 112 ARG A O 1
ATOM 874 N N . GLN A 1 113 ? -43.246 -24.032 15.669 1.00 46.47 113 GLN A N 1
ATOM 875 C CA . GLN A 1 113 ? -44.199 -23.070 16.198 1.00 46.47 113 GLN A CA 1
ATOM 876 C C . GLN A 1 113 ? -44.091 -23.122 17.728 1.00 46.47 113 GLN A C 1
ATOM 878 O O . GLN A 1 113 ? -44.505 -24.093 18.358 1.00 46.47 113 GLN A O 1
ATOM 883 N N . LEU A 1 114 ? -43.449 -22.118 18.325 1.00 46.59 114 LEU A N 1
ATOM 884 C CA . LEU A 1 114 ? -43.643 -21.829 19.735 1.00 46.59 114 LEU A CA 1
ATOM 885 C C . LEU A 1 114 ? -45.005 -21.151 19.809 1.00 46.59 114 LEU A C 1
ATOM 887 O O . LEU A 1 114 ? -45.147 -19.970 19.505 1.00 46.59 114 LEU A O 1
ATOM 891 N N . VAL A 1 115 ? -46.018 -21.959 20.107 1.00 45.38 115 VAL A N 1
ATOM 892 C CA . VAL A 1 115 ? -47.331 -21.480 20.522 1.00 45.38 115 VAL A CA 1
ATOM 893 C C . VAL A 1 115 ? -47.110 -20.707 21.818 1.00 45.38 115 VAL A C 1
ATOM 895 O O . VAL A 1 115 ? -46.681 -21.274 22.820 1.00 45.38 115 VAL A O 1
ATOM 898 N N . PHE A 1 116 ? -47.348 -19.401 21.768 1.00 38.25 116 PHE A N 1
ATOM 899 C CA . PHE A 1 116 ? -47.503 -18.571 22.953 1.00 38.25 116 PHE A CA 1
ATOM 900 C C . PHE A 1 116 ? -48.855 -18.922 23.592 1.00 38.25 116 PHE A C 1
ATOM 902 O O . PHE A 1 116 ? -49.871 -18.780 22.908 1.00 38.25 116 PHE A O 1
ATOM 909 N N . PRO A 1 117 ? -48.924 -19.374 24.855 1.00 50.16 117 PRO A N 1
ATOM 910 C CA . PRO A 1 117 ? -50.192 -19.400 25.565 1.00 50.16 117 PRO A CA 1
ATOM 911 C C . PRO A 1 117 ? -50.582 -17.962 2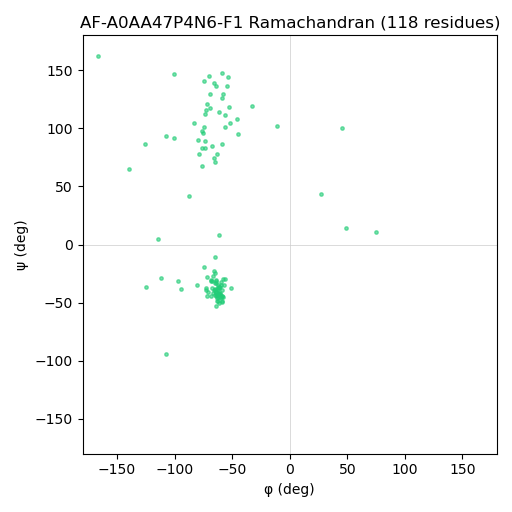5.922 1.00 50.16 117 PRO A C 1
ATOM 913 O O . PRO A 1 117 ? -49.878 -17.261 26.651 1.00 50.16 117 PRO A O 1
ATOM 916 N N . THR A 1 118 ? -51.694 -17.517 25.345 1.00 50.84 118 THR A N 1
ATOM 917 C CA . THR A 1 118 ? -52.417 -16.313 25.742 1.00 50.84 118 THR A CA 1
ATOM 918 C C . THR A 1 118 ? -52.996 -16.481 27.139 1.00 50.84 118 THR A C 1
ATOM 920 O O . THR A 1 118 ? -53.516 -17.536 27.491 1.00 50.84 118 THR A O 1
ATOM 923 N N . VAL A 1 119 ? -52.888 -15.396 27.894 1.00 44.75 119 VAL A N 1
ATOM 924 C CA . VAL A 1 119 ? -53.448 -15.151 29.2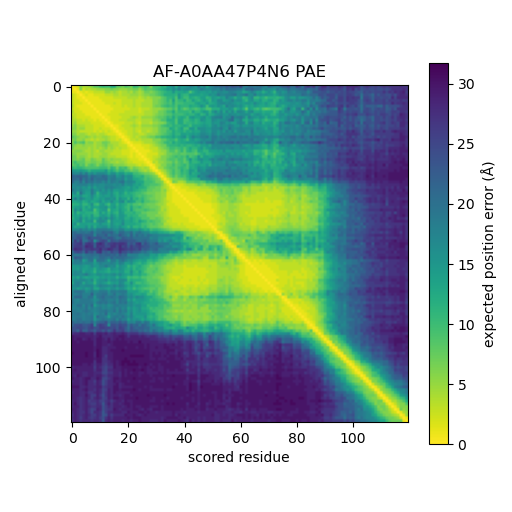21 1.00 44.75 119 VAL A CA 1
ATOM 925 C C . VAL A 1 119 ? -54.965 -15.374 29.220 1.00 44.75 119 VAL A C 1
ATOM 927 O O . VAL A 1 119 ? -55.647 -14.916 28.301 1.00 44.75 119 VAL A O 1
ATOM 930 N N . GLY A 1 120 ? -55.462 -16.042 30.258 1.00 46.03 120 GLY A N 1
ATOM 931 C CA . GLY A 1 120 ? -56.865 -16.153 30.649 1.00 46.03 120 GLY A CA 1
ATOM 932 C C . GLY A 1 120 ? -56.921 -16.415 32.142 1.00 46.03 120 GLY A C 1
ATOM 933 O O . GLY A 1 120 ? -56.225 -17.365 32.564 1.00 46.03 120 GLY A O 1
#

Solvent-accessible surface area (backbone atoms only — not comparable to full-atom values): 7736 Å² total; per-residue (Å²): 132,58,70,73,57,49,56,51,45,25,62,75,78,37,58,92,58,55,91,62,58,71,67,59,54,56,55,51,51,64,73,60,60,70,47,73,56,55,52,52,34,54,48,53,40,51,49,52,54,64,71,62,76,61,73,78,83,53,50,72,84,51,51,52,62,38,52,30,52,41,27,42,60,72,72,33,63,75,56,20,56,56,59,72,68,55,79,79,71,87,74,76,70,76,83,75,69,70,88,65,85,75,74,78,81,79,76,83,75,73,90,74,79,78,77,77,84,76,89,129

Mean predicted aligned error: 16.53 Å

Organism: Merluccius polli (NCBI:txid89951)

Nearest PDB structures (foldseek):
  4v76-assembly1_BY  TM=3.032E-01  e=7.681E+00  Escherichia coli K-12

Secondary structure (DSSP, 8-state):
--HHHHHHHHHHH-GGGTT--HHHHHHHHHHT---HHHHHHHHHHHHHHHHH-S-TT-HHHHHHHHHHHHHHHHT-HHHHHHHHHS----------------------------------

Sequence (120 aa):
MKPAHLQRHLKTKHPSYVGKEPEFFKRKLSDSTASAKSLEASYAVSLLIAKAKKPFTKGEDLLLPAAVVLAEMMLDKNAAEKFKTVPLSNVRLLQSRQNGNRPCRSSCSKTRQLVFPTVG

pLDDT: mean 72.79, std 18.74, range [35.97, 95.44]

Radius of gyration: 25.38 Å; Cα contacts (8 Å, |Δi|>4): 49; chains: 1; bounding box: 73×34×52 Å

Foldseek 3Di:
DDPVVVQVCCVPPNVVCHPDDVVVVVVVVVVVDPDPLNVVLVVVLVVLVVVVPDPCPPVPSRVLVSVLSNCCSPPNNVSSVVSVVDDPDPPPPDPPPPPPDPPPPPPPDDPPPPDDDDDD